Protein AF-A0A962AWK6-F1 (afdb_monomer_lite)

Sequence (117 aa):
FLIGLPFGRDLSWGSQQRDAHQLSWRAAAAPFWPGTLFGAALLAALAFGAPAAVPYALPFVAGLVLAVPFAKFTADPDVGASMVRAGLCATPEEVAQTLAPPAERSLNPATPAAASD

pLDDT: mean 82.76, std 13.91, range [32.38, 96.88]

Radius of gyration: 20.48 Å; chains: 1; bounding box: 49×35×47 Å

Secondary structure (DSSP, 8-state):
-GGGGGGT----------S-PPPPHHHHHHHHHHHHHHHHHHHHHHHHH-GGGHHHHHHHHHHHHTHHHHHHHHT-HHHHHHHHHTTSS--HHHHHHHHS-HHHHTT-TTSPP----

Foldseek 3Di:
DVVCVVVPDDPPPDDDPPQLDQQDLCNLCVVQVVLLVVLVVVLVVCCVPPVVCNVVCCVPSVCSNCSSVVSNVVSHVVVVVVCVVVVHPDDPVSVCLVVDDPVVVVVDPSNDPPDDD

Structure (mmCIF, N/CA/C/O backbone):
data_AF-A0A962AWK6-F1
#
_entry.id   AF-A0A962AWK6-F1
#
loop_
_atom_site.group_PDB
_atom_site.id
_atom_site.type_symbol
_atom_site.label_atom_id
_atom_site.label_alt_id
_atom_site.label_comp_id
_atom_site.label_asym_id
_atom_site.label_entity_id
_atom_site.label_seq_id
_atom_site.pdbx_PDB_ins_code
_atom_site.Cartn_x
_atom_site.Cartn_y
_atom_site.Cartn_z
_atom_site.occupancy
_atom_site.B_iso_or_equiv
_atom_site.auth_seq_id
_atom_site.auth_comp_id
_atom_site.auth_asym_id
_atom_site.auth_atom_id
_atom_site.pdbx_PDB_model_num
ATOM 1 N N . PHE A 1 1 ? 7.850 12.781 6.731 1.00 72.81 1 PHE A N 1
ATOM 2 C CA . PHE A 1 1 ? 7.790 12.936 8.197 1.00 72.81 1 PHE A CA 1
ATOM 3 C C . PHE A 1 1 ? 9.169 13.259 8.767 1.00 72.81 1 PHE A C 1
ATOM 5 O O . PHE A 1 1 ? 9.418 14.432 8.996 1.00 72.81 1 PHE A O 1
ATOM 12 N N . LEU A 1 2 ? 10.102 12.299 8.860 1.00 82.38 2 LEU A N 1
ATOM 13 C CA . LEU A 1 2 ? 11.432 12.519 9.464 1.00 82.38 2 LEU A CA 1
ATOM 14 C C . LEU A 1 2 ? 12.276 13.601 8.770 1.00 82.38 2 LEU A C 1
ATOM 16 O O . LEU A 1 2 ? 12.914 14.404 9.437 1.00 82.38 2 LEU A O 1
ATOM 20 N N . ILE A 1 3 ? 12.204 13.692 7.439 1.00 84.56 3 ILE A N 1
ATOM 21 C CA . ILE A 1 3 ? 12.909 14.726 6.657 1.00 84.56 3 ILE A CA 1
ATOM 22 C C . ILE A 1 3 ? 12.447 16.148 7.031 1.00 84.56 3 ILE A C 1
ATOM 24 O O . ILE A 1 3 ? 13.189 17.097 6.836 1.00 84.56 3 ILE A O 1
ATOM 28 N N . GLY A 1 4 ? 11.241 16.315 7.587 1.00 81.31 4 GLY A N 1
ATOM 29 C CA . GLY A 1 4 ? 10.696 17.621 7.966 1.00 81.31 4 GLY A CA 1
ATOM 30 C C . GLY A 1 4 ? 11.231 18.186 9.287 1.00 81.31 4 GLY A C 1
ATOM 31 O O . GLY A 1 4 ? 11.167 19.397 9.474 1.00 81.31 4 GLY A O 1
ATOM 32 N N . LEU A 1 5 ? 11.764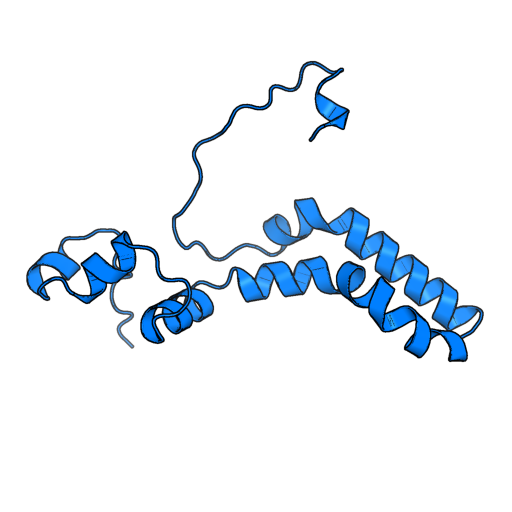 17.336 10.170 1.00 87.38 5 LEU A N 1
ATOM 33 C CA . LEU A 1 5 ? 12.276 17.710 11.495 1.00 87.38 5 LEU A CA 1
ATOM 34 C C . LEU A 1 5 ? 13.347 18.816 11.473 1.00 87.38 5 LEU A C 1
ATOM 36 O O . LEU A 1 5 ? 13.171 19.801 12.187 1.00 87.38 5 LEU A O 1
ATOM 40 N N . PRO A 1 6 ? 14.413 18.745 10.644 1.00 90.06 6 PRO A N 1
ATOM 41 C CA . PRO A 1 6 ? 15.411 19.818 10.582 1.00 90.06 6 PRO A CA 1
ATOM 42 C C . PRO A 1 6 ? 14.853 21.153 10.058 1.00 90.06 6 PRO A C 1
ATOM 44 O O . PRO A 1 6 ? 15.505 22.180 10.200 1.00 90.06 6 PRO A O 1
ATOM 47 N N . PHE A 1 7 ? 13.648 21.158 9.480 1.00 90.88 7 PHE A N 1
ATOM 48 C CA . PHE A 1 7 ? 12.967 22.354 8.979 1.00 90.88 7 PHE A CA 1
ATOM 49 C C . PHE A 1 7 ? 11.897 22.882 9.950 1.00 90.88 7 PHE A C 1
ATOM 51 O O . PHE A 1 7 ? 11.011 23.625 9.532 1.00 90.88 7 PHE A O 1
ATOM 58 N N . GLY A 1 8 ? 11.938 22.475 11.225 1.00 82.19 8 GLY A N 1
ATOM 59 C CA . GLY A 1 8 ? 11.019 22.958 12.262 1.00 82.19 8 GLY A CA 1
ATOM 60 C C . GLY A 1 8 ? 9.596 22.404 12.155 1.00 82.19 8 GLY A C 1
ATOM 61 O O . GLY A 1 8 ? 8.665 23.009 12.679 1.00 82.19 8 GLY A O 1
ATOM 62 N N . ARG A 1 9 ? 9.391 21.277 11.454 1.00 79.56 9 ARG A N 1
ATOM 63 C CA . ARG A 1 9 ? 8.093 20.588 11.472 1.00 79.56 9 ARG A CA 1
ATOM 64 C C . ARG A 1 9 ? 7.959 19.769 12.750 1.00 79.56 9 ARG A C 1
ATOM 66 O O . ARG A 1 9 ? 8.671 18.780 12.912 1.00 79.56 9 ARG A O 1
ATOM 73 N N . ASP A 1 10 ? 7.004 20.145 13.591 1.00 78.88 10 ASP A N 1
ATOM 74 C CA . ASP A 1 10 ? 6.680 19.398 14.802 1.00 78.88 10 ASP A CA 1
ATOM 75 C C . ASP A 1 10 ? 5.946 18.092 14.499 1.00 78.88 10 ASP A C 1
ATOM 77 O O . ASP A 1 10 ? 5.023 18.025 13.681 1.00 78.88 10 ASP A O 1
ATOM 81 N N . LEU A 1 11 ? 6.336 17.045 15.225 1.00 70.00 11 LEU A N 1
ATOM 82 C CA . LEU A 1 11 ? 5.643 15.760 15.261 1.00 70.00 11 LEU A CA 1
ATOM 83 C C . LEU A 1 11 ? 4.528 15.833 16.305 1.00 70.00 11 LEU A C 1
ATOM 85 O O . LEU A 1 11 ? 4.558 15.144 17.322 1.00 70.00 11 LEU A O 1
ATOM 89 N N . SER A 1 12 ? 3.561 16.718 16.082 1.00 74.19 12 SER A N 1
ATOM 90 C CA . SER A 1 12 ? 2.373 16.741 16.925 1.00 74.19 12 SER A CA 1
ATOM 91 C C . SER A 1 12 ? 1.586 15.450 16.671 1.00 74.19 12 SER A C 1
ATOM 93 O O . SER A 1 12 ? 1.252 15.114 15.530 1.00 74.19 12 SER A O 1
ATOM 95 N N . TRP A 1 13 ? 1.340 14.684 17.735 1.00 73.69 13 TRP A N 1
ATOM 96 C CA . TRP A 1 13 ? 0.402 13.569 17.689 1.00 73.69 13 TRP A CA 1
ATOM 97 C C . TRP A 1 13 ? -1.003 14.171 17.631 1.00 73.69 13 TRP A C 1
ATOM 99 O O . TRP A 1 13 ? -1.629 14.439 18.656 1.00 73.69 13 TRP A O 1
ATOM 109 N N . GLY A 1 14 ? -1.443 14.494 16.414 1.00 69.44 14 GLY A N 1
ATOM 110 C CA . GLY A 1 14 ? -2.768 15.046 16.166 1.00 69.44 14 GLY A CA 1
ATOM 111 C C . GLY A 1 14 ? -3.872 14.101 16.645 1.00 69.44 14 GLY A C 1
ATOM 112 O O . GLY A 1 14 ? -3.650 12.905 16.836 1.00 69.44 14 GLY A O 1
ATOM 113 N N . SER A 1 15 ? -5.079 14.642 16.825 1.00 73.44 15 SER A N 1
ATOM 114 C CA . SER A 1 15 ? -6.265 13.834 17.125 1.00 73.44 15 SER A CA 1
ATOM 115 C C . SER A 1 15 ? -6.408 12.716 16.086 1.00 73.44 15 SER A C 1
ATOM 117 O O . SER A 1 15 ? -6.528 12.984 14.888 1.00 73.44 15 SER A O 1
ATOM 119 N N . GLN A 1 16 ? -6.345 11.462 16.537 1.00 68.88 16 GLN A N 1
ATOM 120 C CA . GLN A 1 16 ? -6.525 10.305 15.671 1.00 68.88 16 GLN A CA 1
ATOM 121 C C . GLN A 1 16 ? -7.999 10.245 15.257 1.00 68.88 16 GLN A C 1
ATOM 123 O O . GLN A 1 16 ? -8.857 9.945 16.084 1.00 68.88 16 GLN A O 1
ATOM 128 N N . GLN A 1 17 ? -8.298 10.510 13.983 1.00 66.69 17 GLN A N 1
ATOM 129 C CA . GLN A 1 17 ? -9.637 10.284 13.440 1.00 66.69 17 GLN A CA 1
ATOM 130 C C . GLN A 1 17 ? -9.882 8.774 13.350 1.00 66.69 17 GLN A C 1
ATOM 132 O O . GLN A 1 17 ? -9.334 8.102 12.479 1.00 66.69 17 GLN A O 1
ATOM 137 N N . ARG A 1 18 ? -10.648 8.242 14.310 1.00 66.00 18 ARG A N 1
ATOM 138 C CA . ARG A 1 18 ? -11.067 6.829 14.366 1.00 66.00 18 ARG A CA 1
ATOM 139 C C . ARG A 1 18 ? -12.466 6.595 13.804 1.00 66.00 18 ARG A 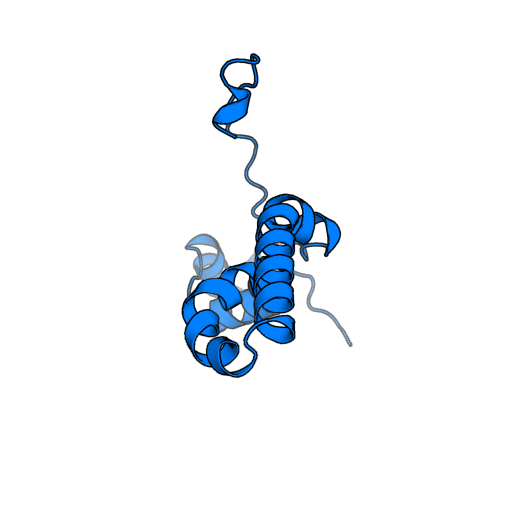C 1
ATOM 141 O O . ARG A 1 18 ? -12.895 5.451 13.733 1.00 66.00 18 ARG A O 1
ATOM 148 N N . ASP A 1 19 ? -13.158 7.652 13.395 1.00 64.75 19 ASP A N 1
ATOM 149 C CA . ASP A 1 19 ? -14.480 7.523 12.801 1.00 64.75 19 ASP A CA 1
ATOM 150 C C . ASP A 1 19 ? -14.368 6.863 11.426 1.00 64.75 19 ASP A C 1
ATOM 152 O O . ASP A 1 19 ? -13.587 7.314 10.581 1.00 64.75 19 ASP A O 1
ATOM 156 N N . ALA A 1 20 ? -15.172 5.823 11.199 1.00 63.00 20 ALA A N 1
ATOM 157 C CA . ALA A 1 20 ? -15.225 5.065 9.956 1.00 63.00 20 ALA A CA 1
ATOM 158 C C . ALA A 1 20 ? -15.737 5.935 8.794 1.00 63.00 20 ALA A C 1
ATOM 160 O O . ALA A 1 20 ? -16.908 5.909 8.424 1.00 63.00 20 ALA A O 1
ATOM 161 N N . HIS A 1 21 ? -14.846 6.730 8.211 1.00 68.69 21 HIS A N 1
ATOM 162 C CA . HIS A 1 21 ? -15.120 7.515 7.019 1.00 68.69 21 HIS A CA 1
ATOM 163 C C . HIS A 1 21 ? -14.527 6.815 5.808 1.00 68.69 21 HIS A C 1
ATOM 165 O O . HIS A 1 21 ? -13.375 6.377 5.823 1.00 68.69 21 HIS A O 1
ATOM 171 N N . GLN A 1 22 ? -15.296 6.763 4.721 1.00 74.25 22 GLN A N 1
ATOM 172 C CA . GLN A 1 22 ? -14.767 6.301 3.447 1.00 74.25 22 GLN A CA 1
ATOM 173 C C . GLN A 1 22 ? -13.559 7.150 3.049 1.00 74.25 22 GLN A C 1
ATOM 175 O O . GLN A 1 22 ? -13.667 8.355 2.808 1.00 74.25 22 GLN A O 1
ATOM 180 N N . LEU A 1 23 ? -12.401 6.503 2.924 1.00 83.31 23 LEU A N 1
ATOM 181 C CA . LEU A 1 23 ? -11.199 7.172 2.4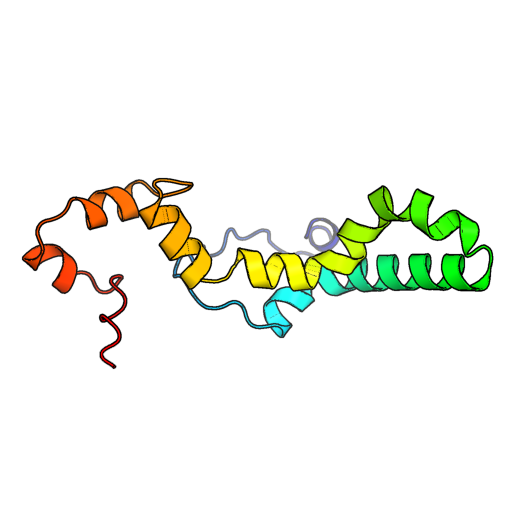48 1.00 83.31 23 LEU A CA 1
ATOM 182 C C . LEU A 1 23 ? -11.414 7.625 0.998 1.00 83.31 23 LEU A C 1
ATOM 184 O O . LEU A 1 23 ? -11.746 6.813 0.130 1.00 83.31 23 LEU A O 1
ATOM 188 N N . SER A 1 24 ? -11.229 8.915 0.715 1.00 87.56 24 SER A N 1
ATOM 189 C CA . SER A 1 24 ? -11.276 9.409 -0.666 1.00 87.56 24 SER A CA 1
ATOM 190 C C . SER A 1 24 ? -10.040 8.950 -1.446 1.00 87.56 24 SER A C 1
ATOM 192 O O . SER A 1 24 ? -8.953 8.818 -0.885 1.00 87.56 24 SER A O 1
ATOM 194 N N . TRP A 1 25 ? -10.160 8.780 -2.765 1.00 87.19 25 TRP A N 1
ATOM 195 C CA . TRP A 1 25 ? -9.017 8.438 -3.626 1.00 87.19 25 TRP A CA 1
ATOM 196 C C . TRP A 1 25 ? -7.858 9.431 -3.508 1.00 87.19 25 TRP A C 1
ATOM 198 O O . TRP A 1 25 ? -6.696 9.037 -3.543 1.00 87.19 25 TRP A O 1
ATOM 208 N N . ARG A 1 26 ? -8.163 10.720 -3.319 1.00 89.31 26 ARG A N 1
ATOM 209 C CA . ARG A 1 26 ? -7.147 11.762 -3.114 1.00 89.31 26 ARG A CA 1
ATOM 210 C C . ARG A 1 26 ? -6.417 11.581 -1.786 1.00 89.31 26 ARG A C 1
ATOM 212 O O . ARG A 1 26 ? -5.196 11.688 -1.757 1.00 89.31 26 ARG A O 1
ATOM 219 N N . ALA A 1 27 ? -7.152 11.279 -0.716 1.00 87.81 27 ALA A N 1
ATOM 220 C CA . ALA A 1 27 ? -6.569 11.018 0.595 1.00 87.81 27 ALA A CA 1
ATOM 221 C C . ALA A 1 27 ? -5.721 9.735 0.598 1.00 87.81 27 ALA A C 1
ATOM 223 O O . ALA A 1 27 ? -4.643 9.732 1.182 1.00 87.81 27 ALA A O 1
ATOM 224 N N . ALA A 1 28 ? -6.151 8.690 -0.119 1.00 89.25 28 ALA A N 1
ATOM 225 C CA . ALA A 1 28 ? -5.361 7.476 -0.323 1.00 89.25 28 ALA A CA 1
ATOM 226 C C . ALA A 1 28 ? -4.098 7.738 -1.164 1.00 89.25 28 ALA A C 1
ATOM 228 O O . ALA A 1 28 ? -3.019 7.252 -0.843 1.00 89.25 28 ALA A O 1
ATOM 229 N N . ALA A 1 29 ? -4.194 8.536 -2.229 1.00 91.69 29 ALA A N 1
ATOM 230 C CA . ALA A 1 29 ? -3.058 8.820 -3.103 1.00 91.69 29 ALA A CA 1
ATOM 231 C C . ALA A 1 29 ? -2.007 9.735 -2.456 1.00 91.69 29 ALA A C 1
ATOM 233 O O . ALA A 1 29 ? -0.817 9.553 -2.699 1.00 91.69 29 ALA A O 1
ATOM 234 N N . ALA A 1 30 ? -2.407 10.701 -1.626 1.00 91.19 30 ALA A N 1
ATOM 235 C CA . ALA A 1 30 ? -1.502 11.697 -1.048 1.00 91.19 30 ALA A CA 1
ATOM 236 C C . ALA A 1 30 ? -0.233 11.117 -0.372 1.00 91.19 30 ALA A C 1
ATOM 238 O O . ALA A 1 30 ? 0.856 11.614 -0.667 1.00 91.19 30 ALA A O 1
ATOM 239 N N . PRO A 1 31 ? -0.308 10.075 0.478 1.00 89.62 31 PRO A N 1
ATOM 240 C CA . PRO A 1 31 ? 0.883 9.461 1.067 1.00 89.62 31 PRO A CA 1
ATOM 241 C C . PRO A 1 31 ? 1.590 8.451 0.147 1.00 89.62 31 PRO A C 1
ATOM 243 O O . PRO A 1 31 ? 2.802 8.274 0.267 1.00 89.62 31 PRO A O 1
ATOM 246 N N . PHE A 1 32 ? 0.869 7.785 -0.763 1.00 92.38 32 PHE A N 1
ATOM 247 C CA . PHE A 1 32 ? 1.386 6.622 -1.502 1.00 92.38 32 PHE A CA 1
ATOM 248 C C . PHE A 1 32 ? 1.774 6.902 -2.959 1.00 92.38 32 PHE A C 1
ATOM 250 O O . PHE A 1 32 ? 2.415 6.054 -3.588 1.00 92.38 32 PHE A O 1
ATOM 257 N N . TRP A 1 33 ? 1.436 8.073 -3.510 1.00 93.44 33 TRP A N 1
ATOM 258 C CA . TRP A 1 33 ? 1.714 8.392 -4.912 1.00 93.44 33 TRP A CA 1
ATOM 259 C C . TRP A 1 33 ? 3.201 8.302 -5.292 1.00 93.44 33 TRP A C 1
ATOM 261 O O . TRP A 1 33 ? 3.451 7.791 -6.384 1.00 93.44 33 TRP A O 1
ATOM 271 N N . PRO A 1 34 ? 4.199 8.703 -4.464 1.00 93.94 34 PRO A N 1
ATOM 272 C CA . PRO A 1 34 ? 5.595 8.648 -4.897 1.00 93.94 34 PRO A CA 1
ATOM 273 C C . PRO A 1 34 ? 6.054 7.203 -5.094 1.00 93.94 34 PRO A C 1
ATOM 275 O O . PRO A 1 34 ? 6.677 6.880 -6.101 1.00 93.94 34 PRO A O 1
ATOM 278 N N . GLY A 1 35 ? 5.692 6.320 -4.157 1.00 94.06 35 GLY A N 1
ATOM 279 C CA . GLY A 1 35 ? 5.997 4.892 -4.246 1.00 94.06 35 GLY A CA 1
ATOM 280 C C . GLY A 1 35 ? 5.257 4.219 -5.400 1.00 94.06 35 GLY A C 1
ATOM 281 O O . GLY A 1 35 ? 5.862 3.470 -6.160 1.00 94.06 35 GLY A O 1
ATOM 282 N N . THR A 1 36 ? 3.979 4.553 -5.587 1.00 94.62 36 THR A N 1
ATOM 283 C CA . THR A 1 36 ? 3.157 4.020 -6.686 1.00 94.62 36 THR A CA 1
ATOM 284 C C . THR A 1 36 ? 3.709 4.418 -8.048 1.00 94.62 36 THR A C 1
ATOM 286 O O . THR A 1 36 ? 3.853 3.571 -8.928 1.00 94.62 36 THR A O 1
ATOM 289 N N . LEU A 1 37 ? 4.087 5.688 -8.209 1.00 96.31 37 LEU A N 1
ATOM 290 C CA . LEU A 1 37 ? 4.704 6.194 -9.429 1.00 96.31 37 LEU A CA 1
ATOM 291 C C . LEU A 1 37 ? 6.060 5.533 -9.684 1.00 96.31 37 LEU A C 1
ATOM 293 O O . LEU A 1 37 ? 6.338 5.127 -10.808 1.00 96.31 37 LEU A O 1
ATOM 297 N N . PHE A 1 38 ? 6.887 5.391 -8.646 1.00 96.38 38 PHE A N 1
ATOM 298 C CA . PHE A 1 38 ? 8.183 4.728 -8.757 1.00 96.38 38 PHE A CA 1
ATOM 299 C C . PHE A 1 38 ? 8.039 3.261 -9.184 1.00 96.38 38 PHE A C 1
ATOM 301 O O . PHE A 1 38 ? 8.707 2.823 -10.119 1.00 96.38 38 PHE A O 1
ATOM 308 N N . GLY A 1 39 ? 7.119 2.517 -8.561 1.00 94.94 39 GLY A N 1
ATOM 309 C CA . GLY A 1 39 ? 6.818 1.139 -8.945 1.00 94.94 39 GLY A CA 1
ATOM 310 C C . GLY A 1 39 ? 6.300 1.032 -10.380 1.00 94.94 39 GLY A C 1
ATOM 311 O O . GLY A 1 39 ? 6.761 0.180 -11.137 1.00 94.94 39 GLY A O 1
ATOM 312 N N . ALA A 1 40 ? 5.398 1.929 -10.785 1.00 95.75 40 ALA A N 1
ATOM 313 C CA . ALA A 1 40 ? 4.867 1.964 -12.146 1.00 95.75 40 ALA A CA 1
ATOM 314 C C . ALA A 1 40 ? 5.959 2.271 -13.184 1.00 95.75 40 ALA A C 1
ATOM 316 O O . ALA A 1 40 ? 6.021 1.612 -14.221 1.00 95.75 40 ALA A O 1
ATOM 317 N N . ALA A 1 41 ? 6.853 3.220 -12.892 1.00 96.56 41 ALA A N 1
ATOM 318 C CA . ALA A 1 41 ? 7.979 3.558 -13.758 1.00 96.56 41 ALA A CA 1
ATOM 319 C C . ALA A 1 41 ? 8.960 2.385 -13.906 1.00 96.56 41 ALA A C 1
ATOM 321 O O . ALA A 1 41 ? 9.387 2.077 -15.018 1.00 96.56 41 ALA A O 1
ATOM 322 N N . LEU A 1 42 ? 9.276 1.695 -12.805 1.00 95.25 42 LEU A N 1
ATOM 323 C CA . LEU A 1 42 ? 10.150 0.523 -12.825 1.00 95.25 42 LEU A CA 1
ATOM 324 C C . LEU A 1 42 ? 9.531 -0.620 -13.639 1.00 95.25 42 LEU A C 1
ATOM 326 O O . LEU A 1 42 ? 10.196 -1.206 -14.491 1.00 95.25 42 LEU A O 1
ATOM 330 N N . LEU A 1 43 ? 8.243 -0.897 -13.427 1.00 95.69 43 LEU A N 1
ATOM 331 C CA . LEU A 1 43 ? 7.519 -1.923 -14.172 1.00 95.69 43 LEU A CA 1
ATOM 332 C C . LEU A 1 43 ? 7.467 -1.604 -15.673 1.00 95.69 43 LEU A C 1
ATOM 334 O O . LEU A 1 43 ? 7.697 -2.493 -16.490 1.00 95.69 43 LEU A O 1
ATOM 338 N N . ALA A 1 44 ? 7.223 -0.341 -16.038 1.00 96.38 44 ALA A N 1
ATOM 339 C CA . ALA A 1 44 ? 7.242 0.109 -17.427 1.00 96.38 44 ALA A CA 1
ATOM 340 C C . ALA A 1 44 ? 8.633 -0.067 -18.056 1.00 96.38 44 ALA A C 1
ATOM 342 O O . ALA A 1 44 ? 8.747 -0.632 -19.141 1.00 96.38 44 ALA A O 1
ATOM 343 N N . ALA A 1 45 ? 9.697 0.342 -17.360 1.00 96.25 45 ALA A N 1
ATOM 344 C CA . ALA A 1 45 ? 11.068 0.166 -17.835 1.00 96.25 45 ALA A CA 1
ATOM 345 C C . ALA A 1 45 ? 11.403 -1.313 -18.099 1.00 96.25 45 ALA A C 1
ATOM 347 O O . ALA A 1 45 ? 11.979 -1.639 -19.138 1.00 96.25 45 ALA A O 1
ATOM 348 N N . LEU A 1 46 ? 10.987 -2.220 -17.205 1.00 96.00 46 LEU A N 1
ATOM 349 C CA . LEU A 1 46 ? 11.148 -3.662 -17.408 1.00 96.00 46 LEU A CA 1
ATOM 350 C C . LEU A 1 46 ? 10.313 -4.172 -18.585 1.00 96.00 46 LEU A C 1
ATOM 352 O O . LEU A 1 46 ? 10.819 -4.953 -19.382 1.00 96.00 46 LEU A O 1
ATOM 356 N N . ALA A 1 47 ? 9.066 -3.723 -18.726 1.00 94.44 47 ALA A N 1
ATOM 357 C CA . ALA A 1 47 ? 8.198 -4.148 -19.819 1.00 94.44 47 ALA A CA 1
ATOM 358 C C . ALA A 1 47 ? 8.773 -3.785 -21.202 1.00 94.44 47 ALA A C 1
ATOM 360 O O . ALA A 1 47 ? 8.645 -4.579 -22.132 1.00 94.44 47 ALA A O 1
ATOM 361 N N . PHE A 1 48 ? 9.445 -2.633 -21.332 1.00 96.88 48 PHE A N 1
ATOM 362 C CA . PHE A 1 48 ? 10.082 -2.209 -22.586 1.00 96.88 48 PHE A CA 1
ATOM 363 C C . PHE A 1 48 ? 11.480 -2.803 -22.807 1.00 96.88 48 PHE A C 1
ATOM 365 O O . PHE A 1 48 ? 11.837 -3.089 -23.947 1.00 96.88 48 PHE A O 1
ATOM 372 N N . GLY A 1 49 ? 12.284 -2.973 -21.752 1.00 96.31 49 GLY A N 1
ATOM 373 C CA . GLY A 1 49 ? 13.670 -3.440 -21.876 1.00 96.31 49 GLY A CA 1
ATOM 374 C C . GLY A 1 49 ? 13.841 -4.959 -21.801 1.00 96.31 49 GLY A C 1
ATOM 375 O O . GLY A 1 49 ? 14.678 -5.525 -22.499 1.00 96.31 49 GLY A O 1
ATOM 376 N N . ALA A 1 50 ? 13.066 -5.625 -20.946 1.00 94.88 50 ALA A N 1
ATOM 377 C CA . ALA A 1 50 ? 13.172 -7.056 -20.672 1.00 94.88 50 ALA A CA 1
ATOM 378 C C . ALA A 1 50 ? 11.827 -7.617 -20.162 1.00 94.88 50 ALA A C 1
ATOM 380 O O . ALA A 1 50 ? 11.704 -7.955 -18.981 1.00 94.88 50 ALA A O 1
ATOM 381 N N . PRO A 1 51 ? 10.803 -7.761 -21.024 1.00 93.69 51 PRO A N 1
ATOM 382 C CA . PRO A 1 51 ? 9.463 -8.180 -20.601 1.00 93.69 51 PRO A CA 1
ATOM 383 C C . PRO A 1 51 ? 9.445 -9.554 -19.911 1.00 93.69 51 PRO A C 1
ATOM 385 O O . PRO A 1 51 ? 8.649 -9.781 -19.004 1.00 93.69 51 PRO A O 1
ATOM 388 N N . ALA A 1 52 ? 10.374 -10.450 -20.261 1.00 95.50 52 ALA A N 1
ATOM 389 C CA . ALA A 1 52 ? 10.534 -11.747 -19.599 1.00 95.50 52 ALA A CA 1
ATOM 390 C C . ALA A 1 52 ? 10.936 -11.639 -18.111 1.00 95.50 52 ALA A C 1
ATOM 392 O O . ALA A 1 52 ? 10.720 -12.583 -17.355 1.00 95.50 52 ALA A O 1
ATOM 393 N N . ALA A 1 53 ? 11.492 -10.502 -17.675 1.00 93.75 53 ALA A N 1
ATOM 394 C CA . ALA A 1 53 ? 11.859 -10.248 -16.283 1.00 93.75 53 ALA A CA 1
ATOM 395 C C . ALA A 1 53 ? 10.669 -9.796 -15.416 1.00 93.75 53 ALA A C 1
ATOM 397 O O . ALA A 1 53 ? 10.750 -9.854 -14.189 1.00 93.75 53 ALA A O 1
ATOM 398 N N . VAL A 1 54 ? 9.554 -9.368 -16.024 1.00 95.38 54 VAL A N 1
ATOM 399 C CA . VAL A 1 54 ? 8.390 -8.820 -15.306 1.00 95.38 54 VAL A CA 1
ATOM 400 C C . VAL A 1 54 ? 7.834 -9.788 -14.251 1.00 95.38 54 VAL A C 1
ATOM 402 O O . VAL A 1 54 ? 7.680 -9.354 -13.107 1.00 95.38 54 VAL A O 1
ATOM 405 N N . PRO A 1 55 ? 7.596 -11.086 -14.540 1.00 96.38 55 PRO A N 1
ATOM 406 C CA . PRO A 1 55 ? 7.076 -12.016 -13.535 1.00 96.38 55 PRO A CA 1
ATOM 407 C C . PRO A 1 55 ? 7.990 -12.166 -12.314 1.00 96.38 55 PRO A C 1
ATOM 409 O O . PRO A 1 55 ? 7.505 -12.324 -11.197 1.00 96.38 55 PRO A O 1
ATOM 412 N N . TYR A 1 56 ? 9.305 -12.063 -12.513 1.00 95.12 56 TYR A N 1
ATOM 413 C CA . TYR A 1 56 ? 10.297 -12.150 -11.440 1.00 95.12 56 TYR A CA 1
ATOM 414 C C . TYR A 1 56 ? 10.373 -10.868 -10.605 1.00 95.12 56 TYR A C 1
ATOM 416 O O . TYR A 1 56 ? 10.703 -10.920 -9.423 1.00 95.12 56 TYR A O 1
ATOM 424 N N . ALA A 1 57 ? 10.047 -9.719 -11.199 1.00 93.62 57 ALA A N 1
ATOM 425 C CA . ALA A 1 57 ? 10.016 -8.433 -10.512 1.00 93.62 57 ALA A CA 1
ATOM 426 C C . ALA A 1 57 ? 8.704 -8.186 -9.747 1.00 93.62 57 ALA A C 1
ATOM 428 O O . ALA A 1 57 ? 8.692 -7.410 -8.789 1.00 93.62 57 ALA A O 1
ATOM 429 N N . LEU A 1 58 ? 7.605 -8.843 -10.139 1.00 94.06 58 LEU A N 1
ATOM 430 C CA . LEU A 1 58 ? 6.282 -8.656 -9.534 1.00 94.06 58 LEU A CA 1
ATOM 431 C C . LEU A 1 58 ? 6.269 -8.768 -7.998 1.00 94.06 58 LEU A C 1
ATOM 433 O O . LEU A 1 58 ? 5.719 -7.857 -7.384 1.00 94.06 58 LEU A O 1
ATOM 437 N N . PRO A 1 59 ? 6.893 -9.769 -7.343 1.00 94.38 59 PRO A N 1
ATOM 438 C CA . PRO A 1 59 ? 6.894 -9.867 -5.878 1.00 94.38 59 PRO A CA 1
ATOM 439 C C . PRO A 1 59 ? 7.471 -8.636 -5.165 1.00 94.38 59 PRO A C 1
ATOM 441 O O . PRO A 1 59 ? 7.111 -8.357 -4.026 1.00 94.38 59 PRO A O 1
ATOM 444 N N . PHE A 1 60 ? 8.345 -7.885 -5.839 1.00 91.38 60 PHE A N 1
ATOM 445 C CA . PHE A 1 60 ? 9.007 -6.703 -5.290 1.00 91.38 60 PHE A CA 1
ATOM 446 C C . PHE A 1 60 ? 8.273 -5.405 -5.649 1.00 91.38 60 PHE A C 1
ATOM 448 O O . PHE A 1 60 ? 8.195 -4.486 -4.837 1.00 91.38 60 PHE A O 1
ATOM 455 N N . VAL A 1 61 ? 7.727 -5.318 -6.866 1.00 94.94 61 VAL A N 1
ATOM 456 C CA . VAL A 1 61 ? 7.160 -4.076 -7.420 1.00 94.94 61 VAL A CA 1
ATOM 457 C C . VAL A 1 61 ? 5.640 -3.996 -7.261 1.00 94.94 61 VAL A C 1
ATOM 459 O O . VAL A 1 61 ? 5.091 -2.897 -7.179 1.00 94.94 61 VAL A O 1
ATOM 462 N N . ALA A 1 62 ? 4.944 -5.132 -7.158 1.00 94.19 62 ALA A N 1
ATOM 463 C CA . ALA A 1 62 ? 3.485 -5.161 -7.062 1.00 94.19 62 ALA A CA 1
ATOM 464 C C . ALA A 1 62 ? 2.969 -4.375 -5.851 1.00 94.19 62 ALA A C 1
ATOM 466 O O . ALA A 1 62 ? 2.008 -3.625 -5.988 1.00 94.19 62 ALA A O 1
ATOM 467 N N . GLY A 1 63 ? 3.638 -4.471 -4.696 1.00 93.12 63 GLY A N 1
ATOM 468 C CA . GLY A 1 63 ? 3.254 -3.718 -3.497 1.00 93.12 63 GLY A CA 1
ATOM 469 C C . GLY A 1 63 ? 3.326 -2.201 -3.688 1.00 93.12 63 GLY A C 1
ATOM 470 O O . GLY A 1 63 ? 2.457 -1.481 -3.206 1.00 93.12 63 GLY A O 1
ATOM 471 N N . LEU A 1 64 ? 4.313 -1.713 -4.447 1.00 93.12 64 LEU A N 1
ATOM 472 C CA . LEU A 1 64 ? 4.434 -0.293 -4.779 1.00 93.12 64 LEU A CA 1
ATOM 473 C C . LEU A 1 64 ? 3.287 0.150 -5.688 1.00 93.12 64 LEU A C 1
ATOM 475 O O . LEU A 1 64 ? 2.605 1.121 -5.380 1.00 93.12 64 LEU A O 1
ATOM 479 N N . VAL A 1 65 ? 3.039 -0.587 -6.773 1.00 94.06 65 VAL A N 1
ATOM 480 C CA . VAL A 1 65 ? 1.995 -0.259 -7.760 1.00 94.06 65 VAL A CA 1
ATOM 481 C C . VAL A 1 65 ? 0.591 -0.344 -7.154 1.00 94.06 65 VAL A C 1
ATOM 483 O O . VAL A 1 65 ? -0.275 0.470 -7.465 1.00 94.06 65 VAL A O 1
ATOM 486 N N . LEU A 1 66 ? 0.361 -1.314 -6.270 1.00 95.12 66 LEU A N 1
ATOM 487 C CA . LEU A 1 66 ? -0.942 -1.558 -5.659 1.00 95.12 66 LEU A CA 1
ATOM 488 C C . LEU A 1 66 ? -1.163 -0.780 -4.358 1.00 95.12 66 LEU A C 1
ATOM 490 O O . LEU A 1 66 ? -2.241 -0.898 -3.785 1.00 95.12 66 LEU A O 1
ATOM 494 N N . ALA A 1 67 ? -0.214 0.041 -3.901 1.00 94.06 67 ALA A N 1
ATOM 495 C CA . ALA A 1 67 ? -0.311 0.722 -2.609 1.00 94.06 67 ALA A CA 1
ATOM 496 C C . ALA A 1 67 ? -1.593 1.567 -2.468 1.00 94.06 67 ALA A C 1
ATOM 498 O O . ALA A 1 67 ? -2.300 1.461 -1.468 1.00 94.06 67 ALA A O 1
ATOM 499 N N . VAL A 1 68 ? -1.927 2.370 -3.485 1.00 92.12 68 VAL A N 1
ATOM 500 C CA . VAL A 1 68 ? -3.127 3.228 -3.483 1.00 92.12 68 VAL A CA 1
ATOM 501 C C . VAL A 1 68 ? -4.436 2.428 -3.498 1.00 92.12 68 VAL A C 1
ATOM 503 O O . VAL A 1 68 ? -5.259 2.660 -2.608 1.00 92.12 68 VAL A O 1
ATOM 506 N N . PRO A 1 69 ? -4.683 1.511 -4.460 1.00 92.19 69 PRO A N 1
ATOM 507 C CA . PRO A 1 69 ? -5.922 0.737 -4.458 1.00 92.19 69 PRO A CA 1
ATOM 508 C C . PRO A 1 69 ? -6.027 -0.155 -3.220 1.00 92.19 69 PRO A C 1
ATOM 510 O O . PRO A 1 69 ? -7.104 -0.237 -2.640 1.00 92.19 69 PRO A O 1
ATOM 513 N N . PHE A 1 70 ? -4.921 -0.748 -2.763 1.00 92.56 70 PHE A N 1
ATOM 514 C CA . PHE A 1 70 ? -4.897 -1.530 -1.530 1.00 92.56 70 PHE A CA 1
ATOM 515 C C . PHE A 1 70 ? -5.361 -0.689 -0.340 1.00 92.56 70 PHE A C 1
ATOM 517 O O . PHE A 1 70 ? -6.340 -1.054 0.299 1.00 92.56 70 PHE A O 1
ATOM 524 N N . ALA A 1 71 ? -4.757 0.484 -0.117 1.00 91.25 71 ALA A N 1
ATOM 525 C CA . ALA A 1 71 ? -5.152 1.381 0.967 1.00 91.25 71 ALA A CA 1
ATOM 526 C C . ALA A 1 71 ? -6.628 1.800 0.888 1.00 91.25 71 ALA A C 1
ATOM 528 O O . ALA A 1 71 ? -7.292 1.910 1.917 1.00 91.25 71 ALA A O 1
ATOM 529 N N . LYS A 1 72 ? -7.159 2.022 -0.322 1.00 90.00 72 LYS A N 1
ATOM 530 C CA . LYS A 1 72 ? -8.566 2.386 -0.516 1.00 90.00 72 LYS A CA 1
ATOM 531 C C . LYS A 1 72 ? -9.516 1.243 -0.154 1.00 90.00 72 LYS A C 1
ATOM 533 O O . LYS A 1 72 ? -10.509 1.501 0.519 1.00 90.00 72 LYS A O 1
ATOM 538 N N . PHE A 1 73 ? -9.227 0.019 -0.596 1.00 89.50 73 PHE A N 1
ATOM 539 C CA . PHE A 1 73 ? -10.081 -1.142 -0.331 1.00 89.50 73 PHE A CA 1
ATOM 540 C C . PHE A 1 73 ? -9.990 -1.619 1.119 1.00 89.50 73 PHE A C 1
ATOM 542 O O . PHE A 1 73 ? -10.993 -2.036 1.685 1.00 89.50 73 PHE A O 1
ATOM 549 N N . THR A 1 74 ? -8.818 -1.532 1.749 1.00 87.56 74 THR A N 1
ATOM 550 C CA . THR A 1 74 ? -8.660 -1.929 3.156 1.00 87.56 74 THR A CA 1
ATOM 551 C C . THR A 1 74 ? -9.223 -0.905 4.137 1.00 87.56 74 THR A C 1
ATOM 553 O O . THR A 1 74 ? -9.500 -1.255 5.276 1.00 87.56 74 THR A O 1
ATOM 556 N N . ALA A 1 75 ? -9.373 0.355 3.719 1.00 87.19 75 ALA A N 1
ATOM 557 C CA . ALA A 1 75 ? -9.995 1.416 4.513 1.00 87.19 75 ALA A CA 1
ATOM 558 C C . ALA A 1 75 ? -11.504 1.560 4.237 1.00 87.19 75 ALA A C 1
ATOM 560 O O . ALA A 1 75 ? -12.091 2.603 4.528 1.00 87.19 75 ALA A O 1
ATOM 561 N N . ASP A 1 76 ? -12.121 0.560 3.609 1.00 86.62 76 ASP A N 1
ATOM 562 C CA . ASP A 1 76 ? -13.542 0.580 3.305 1.00 86.62 76 ASP A CA 1
ATOM 563 C C . ASP A 1 76 ? -14.390 0.269 4.561 1.00 86.62 76 ASP A C 1
ATOM 565 O O . ASP A 1 76 ? -14.150 -0.752 5.218 1.00 86.62 76 ASP A O 1
ATOM 569 N N . PRO A 1 77 ? -15.371 1.122 4.926 1.00 84.81 77 PRO A N 1
ATOM 570 C CA . PRO A 1 77 ? -16.200 0.916 6.112 1.00 84.81 77 PRO A CA 1
ATOM 571 C C . PRO A 1 77 ? -1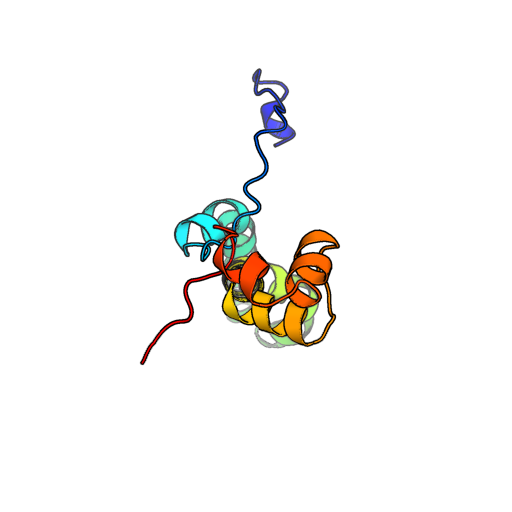7.031 -0.369 6.081 1.00 84.81 77 PRO A C 1
ATOM 573 O O . PRO A 1 77 ? -17.227 -0.974 7.134 1.00 84.81 77 PRO A O 1
ATOM 576 N N . ASP A 1 78 ? -17.486 -0.823 4.909 1.00 84.81 78 ASP A N 1
ATOM 577 C CA . ASP A 1 78 ? -18.311 -2.031 4.801 1.00 84.81 78 ASP A CA 1
ATOM 578 C C . ASP A 1 78 ? -17.461 -3.284 5.026 1.00 84.81 78 ASP A C 1
ATOM 580 O O . ASP A 1 78 ? -17.877 -4.225 5.716 1.00 84.81 78 ASP A O 1
ATOM 584 N N . VAL A 1 79 ? -16.227 -3.269 4.508 1.00 85.62 79 VAL A N 1
ATOM 585 C CA . VAL A 1 79 ? -15.218 -4.295 4.803 1.00 85.62 79 VAL A CA 1
ATOM 586 C C . VAL A 1 79 ? -14.916 -4.313 6.304 1.00 85.62 79 VAL A C 1
ATOM 588 O O . VAL A 1 79 ? -14.964 -5.385 6.910 1.00 85.62 79 VAL A O 1
ATOM 591 N N . GLY A 1 80 ? -14.711 -3.150 6.929 1.00 87.00 80 GLY A N 1
ATOM 592 C CA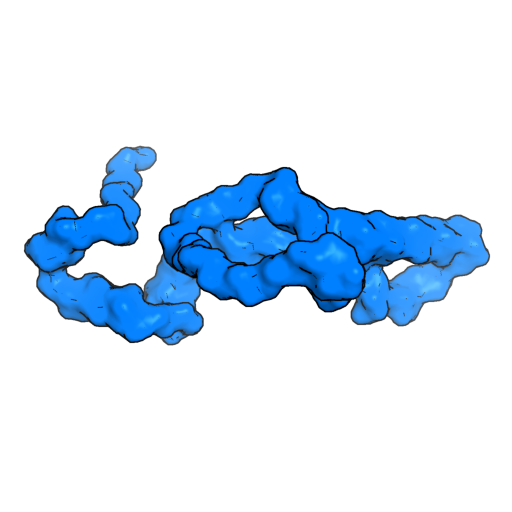 . GLY A 1 80 ? -14.524 -3.031 8.379 1.00 87.00 80 GLY A CA 1
ATOM 593 C C . GLY A 1 80 ? -15.698 -3.604 9.181 1.00 87.00 80 GLY A C 1
ATOM 594 O O . GLY A 1 80 ? -15.508 -4.468 10.037 1.00 87.00 80 GLY A O 1
ATOM 595 N N . ALA A 1 81 ? -16.931 -3.230 8.839 1.00 84.81 81 ALA A N 1
ATOM 596 C CA . ALA A 1 81 ? -18.138 -3.747 9.482 1.00 84.81 81 ALA A CA 1
ATOM 597 C C . ALA A 1 81 ? -18.306 -5.266 9.291 1.00 84.81 81 ALA A C 1
ATOM 599 O O . ALA A 1 81 ? -18.830 -5.962 10.163 1.00 84.81 81 ALA A O 1
ATOM 600 N N . SER A 1 82 ? -17.874 -5.821 8.153 1.00 86.12 82 SER A N 1
ATOM 601 C CA . SER A 1 82 ? -17.856 -7.273 7.934 1.00 86.12 82 SER A CA 1
ATOM 602 C C . SER A 1 82 ? -16.840 -7.990 8.831 1.00 86.12 82 SER A C 1
ATOM 604 O O . SER A 1 82 ? -17.166 -9.037 9.389 1.00 86.12 82 SER A O 1
ATOM 606 N N . MET A 1 83 ? -15.658 -7.400 9.043 1.00 87.69 83 MET A N 1
ATOM 607 C CA . MET A 1 83 ? -14.629 -7.936 9.936 1.00 87.69 83 MET A CA 1
ATOM 608 C C . MET A 1 83 ? -15.096 -7.921 11.393 1.00 87.69 83 MET A C 1
ATOM 610 O O . MET A 1 83 ? -15.014 -8.954 12.057 1.00 87.69 83 MET A O 1
ATOM 614 N N . VAL A 1 84 ? -15.696 -6.816 11.849 1.00 88.44 84 VAL A N 1
ATOM 615 C CA . VAL A 1 84 ? -16.284 -6.717 13.196 1.00 88.44 84 VAL A CA 1
ATOM 616 C C . VAL A 1 84 ? -17.362 -7.783 13.401 1.00 88.44 84 VAL A C 1
ATOM 618 O O . VAL A 1 84 ? -17.338 -8.497 14.402 1.00 88.44 84 VAL A O 1
ATOM 621 N N . ARG A 1 85 ? -18.263 -7.975 12.423 1.00 84.38 85 ARG A N 1
ATOM 622 C CA . ARG A 1 85 ? -19.286 -9.040 12.465 1.00 84.38 85 ARG A CA 1
ATOM 623 C C . ARG A 1 85 ? -18.691 -10.448 12.505 1.00 84.38 85 ARG A C 1
ATOM 625 O O . ARG A 1 85 ? -19.280 -11.331 13.121 1.00 84.38 85 ARG A O 1
ATOM 632 N N . ALA A 1 86 ? -17.543 -10.662 11.868 1.00 87.12 86 ALA A N 1
ATOM 633 C CA . ALA A 1 86 ? -16.810 -11.924 11.912 1.00 87.12 86 ALA A CA 1
ATOM 634 C C . ALA A 1 86 ? -15.982 -12.105 13.202 1.00 87.12 86 ALA A C 1
ATOM 636 O O . ALA A 1 86 ? -15.343 -13.142 13.369 1.00 87.12 86 ALA A O 1
ATOM 637 N N . GLY A 1 87 ? -15.967 -11.116 14.105 1.00 84.50 87 GLY A N 1
ATOM 638 C CA . GLY A 1 87 ? -15.126 -11.118 15.305 1.00 84.50 87 GLY A CA 1
ATOM 639 C C . GLY A 1 87 ? -13.635 -10.913 15.013 1.00 84.50 87 GLY A C 1
ATOM 640 O O . GLY A 1 87 ? -12.793 -11.216 15.856 1.00 84.50 87 GLY A O 1
ATOM 641 N N . LEU A 1 88 ? -13.292 -10.420 13.820 1.00 86.50 88 LEU A N 1
ATOM 642 C CA . LEU A 1 88 ? -11.925 -10.159 13.381 1.00 86.50 88 LEU A CA 1
ATOM 643 C C . LEU A 1 88 ? -11.603 -8.674 13.542 1.00 86.50 88 LEU A C 1
ATOM 645 O O . LEU A 1 88 ? -12.380 -7.823 13.121 1.00 86.50 88 LEU A O 1
ATOM 649 N N . CYS A 1 89 ? -10.437 -8.364 14.115 1.00 84.06 89 CYS A N 1
ATOM 650 C CA . CYS A 1 89 ? -9.915 -6.994 14.230 1.00 84.06 89 CYS A CA 1
ATOM 651 C C . CYS A 1 89 ? -10.860 -5.983 14.916 1.00 84.06 89 CYS A C 1
ATOM 653 O O . CYS A 1 89 ? -10.650 -4.782 14.775 1.00 84.06 89 CYS A O 1
ATOM 655 N N . ALA A 1 90 ? -11.863 -6.454 15.664 1.00 85.62 90 ALA A N 1
ATOM 656 C CA . ALA A 1 90 ? -12.793 -5.597 16.385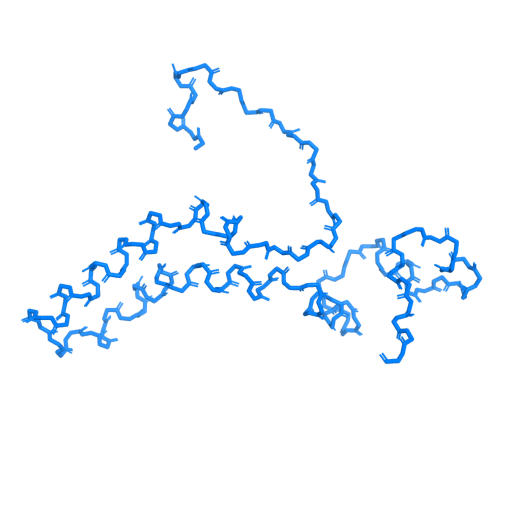 1.00 85.62 90 ALA A CA 1
ATOM 657 C C . ALA A 1 90 ? -12.112 -4.946 17.592 1.00 85.62 90 ALA A C 1
ATOM 659 O O . ALA A 1 90 ? -11.395 -5.599 18.359 1.00 85.62 90 ALA A O 1
ATOM 660 N N . THR A 1 91 ? -12.363 -3.657 17.774 1.00 84.62 91 THR A N 1
ATOM 661 C CA . THR A 1 91 ? -11.957 -2.929 18.976 1.00 84.62 91 THR A CA 1
ATOM 662 C C . THR A 1 91 ? -12.818 -3.337 20.181 1.00 84.62 91 THR A C 1
ATOM 664 O O . THR A 1 91 ? -13.964 -3.770 20.008 1.00 84.62 91 THR A O 1
ATOM 667 N N . PRO A 1 92 ? -12.311 -3.213 21.423 1.00 83.25 92 PRO A N 1
ATOM 668 C CA . PRO A 1 92 ? -13.104 -3.489 22.622 1.00 83.25 92 PRO A CA 1
ATOM 669 C C . PRO A 1 92 ? -14.426 -2.707 22.663 1.00 83.25 92 PRO A C 1
ATOM 671 O O . PRO A 1 92 ? -15.445 -3.238 23.103 1.00 83.25 92 PRO A O 1
ATOM 674 N N . GLU A 1 93 ? -14.422 -1.468 22.169 1.00 83.31 93 GLU A N 1
ATOM 675 C CA . GLU A 1 93 ? -15.589 -0.594 22.091 1.00 83.31 93 GLU A CA 1
ATOM 676 C C . GLU A 1 93 ? -16.645 -1.126 21.110 1.00 83.31 93 GLU A C 1
ATOM 678 O O . GLU A 1 93 ? -17.830 -1.150 21.441 1.00 83.31 93 GLU A O 1
ATOM 683 N N . GLU A 1 94 ? -16.240 -1.609 19.933 1.00 83.62 94 GLU A N 1
ATOM 684 C CA . GLU A 1 94 ? -17.145 -2.219 18.943 1.00 83.62 94 GLU A CA 1
ATOM 685 C C . GLU A 1 94 ? -17.736 -3.548 19.437 1.00 83.62 94 GLU A C 1
ATOM 687 O O . GLU A 1 94 ? -18.911 -3.854 19.200 1.00 83.62 94 GLU A O 1
ATOM 692 N N . VAL A 1 95 ? -16.954 -4.336 20.182 1.00 84.25 95 VAL A N 1
ATOM 693 C CA . VAL A 1 95 ? -17.445 -5.562 20.829 1.00 84.25 95 VAL A CA 1
ATOM 694 C C . VAL A 1 95 ? -18.469 -5.219 21.911 1.00 84.25 95 VAL A C 1
ATOM 696 O O . VAL A 1 95 ? -19.550 -5.809 21.939 1.00 84.25 95 VAL A O 1
ATOM 699 N N . ALA A 1 96 ? -18.179 -4.231 22.762 1.00 83.31 96 ALA A N 1
ATOM 700 C CA . ALA A 1 96 ? -19.114 -3.766 23.784 1.00 83.31 96 ALA A CA 1
ATOM 701 C C . ALA A 1 96 ? -20.430 -3.257 23.166 1.00 83.31 96 ALA A C 1
ATOM 703 O O . ALA A 1 96 ? -21.504 -3.598 23.654 1.00 83.31 96 ALA A O 1
ATOM 704 N N . GLN A 1 97 ? -20.370 -2.527 22.047 1.00 79.00 97 GLN A N 1
ATOM 705 C CA . GLN A 1 97 ? -21.554 -2.074 21.298 1.00 79.00 97 GLN A CA 1
ATOM 706 C C . GLN A 1 97 ? -22.368 -3.229 20.693 1.00 79.00 97 GLN A C 1
ATOM 708 O O . GLN A 1 97 ? -23.604 -3.186 20.651 1.00 79.00 97 GLN A O 1
ATOM 713 N N . THR A 1 98 ? -21.689 -4.277 20.224 1.00 78.06 98 THR A N 1
ATOM 714 C CA . THR A 1 98 ? -22.340 -5.477 19.683 1.00 78.06 98 THR A CA 1
ATOM 715 C C . THR A 1 98 ? -23.066 -6.254 20.786 1.00 78.06 98 THR A C 1
ATOM 717 O O . THR A 1 98 ? -24.170 -6.748 20.561 1.00 78.06 98 THR A O 1
ATOM 720 N N . LEU A 1 99 ? -22.490 -6.312 21.989 1.00 78.69 99 LEU A N 1
ATOM 721 C CA . LEU A 1 99 ? -23.061 -6.995 23.155 1.00 78.69 99 LEU A CA 1
ATOM 722 C C . LEU A 1 99 ? -24.119 -6.163 23.904 1.00 78.69 99 LEU A C 1
ATOM 724 O O . LEU A 1 99 ? -24.926 -6.735 24.637 1.00 78.69 99 LEU A O 1
ATOM 728 N N . ALA A 1 100 ? -24.132 -4.837 23.727 1.00 77.69 100 ALA A N 1
ATOM 729 C CA . ALA A 1 100 ? -25.071 -3.941 24.397 1.00 77.69 100 ALA A CA 1
ATOM 730 C C . ALA A 1 100 ? -26.541 -4.209 23.993 1.00 77.69 100 ALA A C 1
ATOM 732 O O . ALA A 1 100 ? -26.815 -4.550 22.832 1.00 77.69 100 ALA A O 1
ATOM 733 N N . PRO A 1 101 ? -27.508 -4.020 24.916 1.00 79.12 101 PRO A N 1
ATOM 734 C CA . PRO A 1 101 ? -28.933 -4.116 24.619 1.00 79.12 101 PRO A CA 1
ATOM 735 C C . PRO A 1 101 ? -29.357 -3.191 23.461 1.00 79.12 101 PRO A C 1
ATOM 737 O O . PRO A 1 101 ? -28.813 -2.092 23.321 1.00 79.12 101 PRO A O 1
ATOM 740 N N . PRO A 1 102 ? -30.383 -3.558 22.663 1.00 74.56 102 PRO A N 1
ATOM 741 C CA . PRO A 1 102 ? -30.804 -2.776 21.494 1.00 74.56 102 PRO A CA 1
ATOM 742 C C . PRO A 1 102 ? -31.125 -1.304 21.792 1.00 74.56 102 PRO A C 1
ATOM 744 O O . PRO A 1 102 ? -30.845 -0.441 20.964 1.00 74.56 102 PRO A O 1
ATOM 747 N N . ALA A 1 103 ? -31.663 -1.016 22.983 1.00 75.06 103 ALA A N 1
ATOM 748 C CA . ALA A 1 103 ? -32.023 0.336 23.410 1.00 75.06 103 ALA A CA 1
ATOM 749 C C . ALA A 1 103 ? -30.802 1.250 23.623 1.00 75.06 103 ALA A C 1
ATOM 751 O O . ALA A 1 103 ? -30.871 2.448 23.358 1.00 75.06 103 ALA A O 1
ATOM 752 N N . GLU A 1 104 ? -29.670 0.695 24.062 1.00 68.19 104 GLU A N 1
ATOM 753 C CA . GLU A 1 104 ? -28.429 1.450 24.272 1.00 68.19 104 GLU A CA 1
ATOM 754 C C . GLU A 1 104 ? -27.676 1.660 22.953 1.00 68.19 104 GLU A C 1
ATOM 756 O O . GLU A 1 104 ? -27.062 2.705 22.739 1.00 68.19 104 GLU A O 1
ATOM 761 N N . ARG A 1 105 ? -27.801 0.715 22.011 1.00 66.19 105 ARG A N 1
ATOM 762 C CA . ARG A 1 105 ? -27.203 0.824 20.674 1.00 66.19 105 ARG A CA 1
ATOM 763 C C . ARG A 1 105 ? -27.798 1.974 19.854 1.00 66.19 105 ARG A C 1
ATOM 765 O O . ARG A 1 105 ? -27.057 2.651 19.146 1.00 66.19 105 ARG A O 1
ATOM 772 N N . SER A 1 106 ? -29.105 2.231 19.968 1.00 64.56 106 SER A N 1
ATOM 773 C CA . SER A 1 106 ? -29.777 3.338 19.261 1.00 64.56 106 SER A CA 1
ATOM 774 C C . SER A 1 106 ? -29.446 4.727 19.812 1.00 64.56 106 SER A C 1
ATOM 776 O O . SER A 1 106 ? -29.657 5.719 19.123 1.00 64.56 106 SER A O 1
ATOM 778 N N . LEU A 1 107 ? -28.947 4.806 21.048 1.00 66.12 107 LEU A N 1
ATOM 779 C CA . LEU A 1 107 ? -28.545 6.063 21.686 1.00 66.12 107 LEU A CA 1
ATOM 780 C C . LEU A 1 107 ? -27.084 6.424 21.389 1.00 66.12 107 LEU A C 1
ATOM 782 O O . LEU A 1 107 ? -26.666 7.550 21.658 1.00 66.12 107 LEU A O 1
ATOM 786 N N . ASN A 1 108 ? -26.309 5.484 20.839 1.00 66.31 108 ASN A N 1
ATOM 787 C CA . ASN A 1 108 ? -24.920 5.718 20.485 1.00 66.31 108 ASN A CA 1
ATOM 788 C C . ASN A 1 108 ? -24.825 6.397 19.104 1.00 66.31 108 ASN A C 1
ATOM 790 O O . ASN A 1 108 ? -25.195 5.777 18.103 1.00 66.31 108 ASN A O 1
ATOM 794 N N . PRO A 1 109 ? -24.287 7.627 19.013 1.00 59.81 109 PRO A N 1
ATOM 795 C CA . PRO A 1 109 ? -24.135 8.340 17.744 1.00 59.81 109 PRO A CA 1
ATOM 796 C C . PRO A 1 109 ? -23.162 7.662 16.765 1.00 59.81 109 PRO A C 1
ATOM 798 O O . PRO A 1 109 ? -23.149 8.020 15.592 1.00 59.81 109 PRO A O 1
ATOM 801 N N . ALA A 1 110 ? -22.357 6.694 17.225 1.00 57.81 110 ALA A N 1
ATOM 802 C CA . ALA A 1 110 ? -21.447 5.912 16.386 1.00 57.81 110 ALA A CA 1
ATOM 803 C C . ALA A 1 110 ? -22.130 4.750 15.639 1.00 57.81 110 ALA A C 1
ATOM 805 O O . ALA A 1 110 ? -21.513 4.147 14.764 1.00 57.81 110 ALA A O 1
ATOM 806 N N . THR A 1 111 ? -23.386 4.421 15.963 1.00 55.00 111 THR A N 1
ATOM 807 C CA . THR A 1 111 ? -24.155 3.429 15.206 1.00 55.00 111 THR A CA 1
ATOM 808 C C . THR A 1 111 ? -24.523 4.052 13.858 1.00 55.00 111 THR A C 1
ATOM 810 O O . THR A 1 111 ? -25.263 5.040 13.852 1.00 55.00 111 THR A O 1
ATOM 813 N N . PRO A 1 112 ? -24.062 3.515 12.708 1.00 51.78 112 PRO A N 1
ATOM 814 C CA . PRO A 1 112 ? -24.588 3.966 11.433 1.00 51.78 112 PRO A CA 1
ATOM 815 C C . PRO A 1 112 ? -26.091 3.715 11.473 1.00 51.78 112 PRO A C 1
ATOM 817 O O . PRO A 1 112 ? -26.520 2.589 11.738 1.00 51.78 112 PRO A O 1
ATOM 820 N N . ALA A 1 113 ? -26.881 4.779 11.293 1.00 47.06 113 ALA A N 1
ATOM 821 C CA . ALA A 1 113 ? -28.324 4.664 11.156 1.00 47.06 113 ALA A CA 1
ATOM 822 C C . ALA A 1 113 ? -28.572 3.546 10.147 1.00 47.06 113 ALA A C 1
ATOM 824 O O . ALA A 1 113 ? -28.055 3.617 9.032 1.00 47.06 113 ALA A O 1
ATOM 825 N N . ALA A 1 114 ? -29.242 2.479 10.590 1.00 44.50 114 ALA A N 1
ATOM 826 C CA . ALA A 1 114 ? -29.540 1.335 9.748 1.00 44.50 114 ALA A CA 1
ATOM 827 C C . ALA A 1 114 ? -30.096 1.878 8.431 1.00 44.50 114 ALA A C 1
ATOM 829 O O . ALA A 1 114 ? -31.135 2.538 8.440 1.00 44.50 114 ALA A O 1
ATOM 830 N N . ALA A 1 115 ? -29.340 1.698 7.346 1.00 41.12 115 ALA A N 1
ATOM 831 C CA . ALA A 1 115 ? -29.769 2.099 6.023 1.00 41.12 115 ALA A CA 1
ATOM 832 C C . ALA A 1 115 ? -31.061 1.330 5.740 1.00 41.12 115 ALA A C 1
ATOM 834 O O . ALA A 1 115 ? -31.051 0.111 5.568 1.00 41.12 115 ALA A O 1
ATOM 835 N N . SER A 1 116 ? -32.176 2.044 5.833 1.00 34.72 116 SER A N 1
ATOM 836 C CA . SER A 1 116 ? -33.450 1.632 5.285 1.00 34.72 116 SER A CA 1
ATOM 837 C C . SER A 1 116 ? -33.366 1.785 3.768 1.00 34.72 116 SER A C 1
ATOM 839 O O . SER A 1 116 ? -33.088 2.891 3.300 1.00 34.72 116 SER A O 1
ATOM 841 N N . ASP A 1 117 ? -33.661 0.674 3.091 1.00 32.38 117 ASP A N 1
ATOM 842 C CA . ASP A 1 117 ? -34.011 0.496 1.671 1.00 32.38 117 ASP A CA 1
ATOM 843 C C . ASP A 1 117 ? -32.877 0.375 0.636 1.00 32.38 117 ASP A C 1
ATOM 845 O O . ASP A 1 117 ? -32.095 1.330 0.423 1.00 32.38 117 ASP A O 1
#